Protein AF-A0A0B1RUJ1-F1 (afdb_monomer)

Nearest PDB structures (foldseek):
  8glv-assembly1_AR  TM=3.426E-01  e=8.052E+00  Chlamydomonas reinhardtii

pLDDT: mean 75.47, std 16.53, range [36.12, 96.81]

Mean predicted aligned error: 16.22 Å

Solvent-accessible surface area (backbone atoms only — not comparable to full-atom values): 9381 Å² total; per-residue (Å²): 142,82,81,84,85,89,74,91,84,81,85,88,88,84,74,76,69,70,56,58,56,53,53,53,52,49,49,50,54,52,53,50,52,52,53,52,52,52,52,51,50,52,50,51,53,49,50,55,52,56,74,66,59,67,81,79,70,50,68,87,62,92,78,67,85,61,85,32,53,70,60,54,48,54,52,49,50,58,54,54,71,58,52,77,65,48,88,90,31,65,33,33,69,46,54,44,46,51,55,50,51,53,49,51,53,52,46,53,76,71,44,91,66,90,75,57,86,45,64,53,50,79,56,46,72,45,74,81,46,103,89,42,70,52,70,40,80,87,56,87,74,44,61,42,81,61,86,132

Secondary structure (DSSP, 8-state):
--------------SSHHHHHHHHHHHHHHHHHHHHHHHHHHHHHHHHHHHH-PPPPPP--TT--S--HHHHHHHHHHHHTT----TT-HIIIIIIHHHHHHHHHHHHHH-SS--EEE-----EEEEEETTEEEEE-S-----EEE--

Foldseek 3Di:
DDDDDDDDDDDDDPDPPPVVVVVVVVVVVVVVVVVVVVVVVVVVVVVVVVVPDDPDFDDPDPVPPDDGPVVVVVLVVLLVVLDDQDPPDCSPLPVNQVSVVVVVVVCCVVDPDHWDWDKDDDAAWDPPDPVDIDGHDPRDIGTDTDDD

Radius of gyration: 37.95 Å; Cα contacts (8 Å, |Δi|>4): 92; chains: 1; bounding box: 66×48×117 Å

Structure (mmCIF, N/CA/C/O backbone):
data_AF-A0A0B1RUJ1-F1
#
_entry.id   AF-A0A0B1RUJ1-F1
#
loop_
_atom_site.group_PDB
_atom_site.id
_atom_site.type_symbol
_atom_site.label_atom_id
_atom_site.label_alt_id
_atom_site.label_comp_id
_atom_site.label_asym_id
_atom_site.label_entity_id
_atom_site.label_seq_id
_atom_site.pdbx_PDB_ins_code
_atom_site.Cartn_x
_atom_site.Cartn_y
_atom_site.Cartn_z
_atom_site.occupancy
_atom_site.B_iso_or_equiv
_atom_site.auth_seq_id
_atom_site.auth_comp_id
_atom_site.auth_asym_id
_atom_site.auth_atom_id
_atom_site.pdbx_PDB_model_num
ATOM 1 N N . MET A 1 1 ? 36.036 35.930 -92.301 1.00 40.12 1 MET A N 1
ATOM 2 C CA . MET A 1 1 ? 36.596 34.687 -92.862 1.00 40.12 1 MET A CA 1
ATOM 3 C C . MET A 1 1 ? 37.445 34.042 -91.780 1.00 40.12 1 MET A C 1
ATOM 5 O O . MET A 1 1 ? 38.587 34.430 -91.615 1.00 40.12 1 MET A O 1
ATOM 9 N N . TRP A 1 2 ? 36.849 33.150 -90.990 1.00 41.06 2 TRP A N 1
ATOM 10 C CA . TRP A 1 2 ? 37.567 32.240 -90.099 1.00 41.06 2 TRP A CA 1
ATOM 11 C C . TRP A 1 2 ? 36.919 30.876 -90.294 1.00 41.06 2 TRP A C 1
ATOM 13 O O . TRP A 1 2 ? 35.723 30.708 -90.069 1.00 41.06 2 TRP A O 1
ATOM 23 N N . LEU A 1 3 ? 37.706 29.989 -90.889 1.00 45.00 3 LEU A N 1
ATOM 24 C CA . LEU A 1 3 ? 37.387 28.614 -91.230 1.00 45.00 3 LEU A CA 1
ATOM 25 C C . LEU A 1 3 ? 37.706 27.721 -90.028 1.00 45.00 3 LEU A C 1
ATOM 27 O O . LEU A 1 3 ? 38.760 27.888 -89.424 1.00 45.00 3 LEU A O 1
ATOM 31 N N . LEU A 1 4 ? 36.782 26.793 -89.765 1.00 54.47 4 LEU A N 1
ATOM 32 C CA . LEU A 1 4 ? 36.971 25.422 -89.278 1.00 54.47 4 LEU A CA 1
ATOM 33 C C . LEU A 1 4 ? 38.042 25.155 -88.207 1.00 54.47 4 LEU A C 1
ATOM 35 O O . LEU A 1 4 ? 39.235 25.166 -88.484 1.00 54.47 4 LEU A O 1
ATOM 39 N N . SER A 1 5 ? 37.578 24.660 -87.061 1.00 40.88 5 SER A N 1
ATOM 40 C CA . SER A 1 5 ? 38.007 23.330 -86.620 1.00 40.88 5 SER A CA 1
ATOM 41 C C . SER A 1 5 ? 36.917 22.723 -85.742 1.00 40.88 5 SER A C 1
ATOM 43 O O . SER A 1 5 ? 36.769 23.077 -84.576 1.00 40.88 5 SER A O 1
ATOM 45 N N . GLU A 1 6 ? 36.128 21.845 -86.349 1.00 53.22 6 GLU A N 1
ATOM 46 C CA . GLU A 1 6 ? 35.316 20.853 -85.657 1.00 53.22 6 GLU A CA 1
ATOM 47 C C . GLU A 1 6 ? 36.261 19.714 -85.259 1.00 53.22 6 GLU A C 1
ATOM 49 O O . GLU A 1 6 ? 36.915 19.119 -86.114 1.00 53.22 6 GLU A O 1
ATOM 54 N N . SER A 1 7 ? 36.384 19.470 -83.958 1.00 45.53 7 SER A N 1
ATOM 55 C CA . SER A 1 7 ? 36.881 18.205 -83.426 1.00 45.53 7 SER A CA 1
ATOM 56 C C . SER A 1 7 ? 35.901 17.777 -82.353 1.00 45.53 7 SER A C 1
ATOM 58 O O . SER A 1 7 ? 35.939 18.254 -81.219 1.00 45.53 7 SER A O 1
ATOM 60 N N . ASP A 1 8 ? 34.992 16.907 -82.777 1.00 57.38 8 ASP A N 1
ATOM 61 C CA . ASP A 1 8 ? 34.377 15.913 -81.920 1.00 57.38 8 ASP A CA 1
ATOM 62 C C . ASP A 1 8 ? 35.490 15.152 -81.206 1.00 57.38 8 ASP A C 1
ATOM 64 O O . ASP A 1 8 ? 36.347 14.589 -81.872 1.00 57.38 8 ASP A O 1
ATOM 68 N N . ASP A 1 9 ? 35.486 15.173 -79.878 1.00 51.53 9 ASP A N 1
ATOM 69 C CA . ASP A 1 9 ? 36.016 14.108 -79.029 1.00 51.53 9 ASP A CA 1
ATOM 70 C C . ASP A 1 9 ? 35.593 14.419 -77.592 1.00 51.53 9 ASP A C 1
ATOM 72 O O . ASP A 1 9 ? 36.072 15.370 -76.974 1.00 51.53 9 ASP A O 1
ATOM 76 N N . ASN A 1 10 ? 34.605 13.654 -77.120 1.00 48.44 10 ASN A N 1
ATOM 77 C CA . ASN A 1 10 ? 34.339 13.241 -75.731 1.00 48.44 10 ASN A CA 1
ATOM 78 C C . ASN A 1 10 ? 32.849 12.924 -75.557 1.00 48.44 10 ASN A C 1
ATOM 80 O O . ASN A 1 10 ? 32.146 13.447 -74.694 1.00 48.44 10 ASN A O 1
ATOM 84 N N . THR A 1 11 ? 32.374 12.001 -76.391 1.00 52.00 11 THR A N 1
ATOM 85 C CA . THR A 1 11 ? 31.330 11.080 -75.947 1.00 52.00 11 THR A CA 1
ATOM 86 C C . THR A 1 11 ? 32.036 10.027 -75.094 1.00 52.00 11 THR A C 1
ATOM 88 O O . THR A 1 11 ? 33.079 9.537 -75.518 1.00 52.00 11 THR A O 1
ATOM 91 N N . LEU A 1 12 ? 31.447 9.666 -73.948 1.00 49.22 12 LEU A N 1
ATOM 92 C CA . LEU A 1 12 ? 31.828 8.552 -73.059 1.00 49.22 12 LEU A CA 1
ATOM 93 C C . LEU A 1 12 ? 32.656 8.889 -71.801 1.00 49.22 12 LEU A C 1
ATOM 95 O O . LEU A 1 12 ? 33.733 8.347 -71.611 1.00 49.22 12 LEU A O 1
ATOM 99 N N . THR A 1 13 ? 32.088 9.664 -70.875 1.00 46.19 13 THR A N 1
ATOM 100 C CA . THR A 1 13 ? 32.288 9.461 -69.419 1.00 46.19 13 THR A CA 1
ATOM 101 C C . THR A 1 13 ? 31.115 10.063 -68.647 1.00 46.19 13 THR A C 1
ATOM 103 O O . THR A 1 13 ? 31.180 11.113 -68.018 1.00 46.19 13 THR A O 1
ATOM 106 N N . SER A 1 14 ? 29.969 9.409 -68.735 1.00 50.06 14 SER A N 1
ATOM 107 C CA . SER A 1 14 ? 28.813 9.715 -67.901 1.00 50.06 14 SER A CA 1
ATOM 108 C C . SER A 1 14 ? 28.012 8.436 -67.854 1.00 50.06 14 SER A C 1
ATOM 110 O O . SER A 1 14 ? 27.421 8.089 -68.869 1.00 50.06 14 SER A O 1
ATOM 112 N N . VAL A 1 15 ? 28.113 7.691 -66.748 1.00 52.72 15 VAL A N 1
ATOM 113 C CA . VAL A 1 15 ? 27.055 6.820 -66.189 1.00 52.72 15 VAL A CA 1
ATOM 114 C C . VAL A 1 15 ? 27.573 5.946 -65.032 1.00 52.72 15 VAL A C 1
ATOM 116 O O . VAL A 1 15 ? 26.755 5.507 -64.230 1.00 52.72 15 VAL A O 1
ATOM 119 N N . GLU A 1 16 ? 28.880 5.750 -64.832 1.00 49.78 16 GLU A N 1
ATOM 120 C CA . GLU A 1 16 ? 29.335 4.722 -63.867 1.00 49.78 16 GLU A CA 1
ATOM 121 C C . GLU A 1 16 ? 29.538 5.195 -62.409 1.00 49.78 16 GLU A C 1
ATOM 123 O O . GLU A 1 16 ? 29.380 4.385 -61.498 1.00 49.78 16 GLU A O 1
ATOM 128 N N . ASP A 1 17 ? 29.719 6.493 -62.134 1.00 50.59 17 ASP A N 1
ATOM 129 C CA . ASP A 1 17 ? 29.986 6.957 -60.754 1.00 50.59 17 ASP A CA 1
ATOM 130 C C . ASP A 1 17 ? 28.727 7.272 -59.918 1.00 50.59 17 ASP A C 1
ATOM 132 O O . ASP A 1 17 ? 28.776 7.314 -58.691 1.00 50.59 17 ASP A O 1
ATOM 136 N N . SER A 1 18 ? 27.547 7.436 -60.535 1.00 54.62 18 SER A N 1
ATOM 137 C CA . SER A 1 18 ? 26.330 7.829 -59.793 1.00 54.62 18 SER A CA 1
ATOM 138 C C . SER A 1 18 ? 25.658 6.677 -59.032 1.00 54.62 18 SER A C 1
ATOM 140 O O . SER A 1 18 ? 24.838 6.932 -58.147 1.00 54.62 18 SER A O 1
ATOM 142 N N . SER A 1 19 ? 25.954 5.417 -59.375 1.00 58.00 19 SER A N 1
ATOM 143 C CA . SER A 1 19 ? 25.395 4.255 -58.663 1.00 58.00 19 SER A CA 1
ATOM 144 C C . SER A 1 19 ? 26.145 3.993 -57.359 1.00 58.00 19 SER A C 1
ATOM 146 O O . SER A 1 19 ? 25.513 3.808 -56.323 1.00 58.00 19 SER A O 1
ATOM 148 N N . SER A 1 20 ? 27.480 4.057 -57.405 1.00 61.03 20 SER A N 1
ATOM 149 C CA . SER A 1 20 ? 28.354 3.755 -56.267 1.00 61.03 20 SER A CA 1
ATOM 150 C C . SER A 1 20 ? 28.065 4.655 -55.064 1.00 61.03 20 SER A C 1
ATOM 152 O O . SER A 1 20 ? 27.857 4.158 -53.958 1.00 61.03 20 SER A O 1
ATOM 154 N N . ASP A 1 21 ? 27.954 5.968 -55.276 1.00 65.12 21 ASP A N 1
ATOM 155 C CA . ASP A 1 21 ? 27.704 6.914 -54.182 1.00 65.12 21 ASP A CA 1
ATOM 156 C C . ASP A 1 21 ? 26.314 6.735 -53.551 1.00 65.12 21 ASP A C 1
ATOM 158 O O . ASP A 1 21 ? 26.166 6.809 -52.331 1.00 65.12 21 ASP A O 1
ATOM 162 N N . LYS A 1 22 ? 25.290 6.414 -54.354 1.00 67.94 22 LYS A N 1
ATOM 163 C CA . LYS A 1 22 ? 23.923 6.172 -53.856 1.00 67.94 22 LYS A CA 1
ATOM 164 C C . LYS A 1 22 ? 23.820 4.881 -53.051 1.00 67.94 22 LYS A C 1
ATOM 166 O O . LYS A 1 22 ? 23.068 4.832 -52.076 1.00 67.94 22 LYS A O 1
ATOM 171 N N . ASP A 1 23 ? 24.559 3.846 -53.438 1.00 69.69 23 ASP A N 1
ATOM 172 C CA . ASP A 1 23 ? 24.610 2.583 -52.701 1.00 69.69 23 ASP A CA 1
ATOM 173 C C . ASP A 1 23 ? 25.352 2.749 -51.367 1.00 69.69 23 ASP A C 1
ATOM 175 O O . ASP A 1 23 ? 24.917 2.220 -50.339 1.00 69.69 23 ASP A O 1
ATOM 179 N N . LEU A 1 24 ? 26.398 3.577 -51.352 1.00 69.81 24 LEU A N 1
ATOM 180 C CA . LEU A 1 24 ? 27.195 3.902 -50.172 1.00 69.81 24 LEU A CA 1
ATOM 181 C C . LEU A 1 24 ? 26.412 4.792 -49.180 1.00 69.81 24 LEU A C 1
ATOM 183 O O . LEU A 1 24 ? 26.376 4.511 -47.978 1.00 69.81 24 LEU A O 1
ATOM 187 N N . GLU A 1 25 ? 25.669 5.792 -49.668 1.00 72.00 25 GLU A N 1
ATOM 188 C CA . GLU A 1 25 ? 24.721 6.579 -48.862 1.00 72.00 25 GLU A CA 1
ATOM 189 C C . GLU A 1 25 ? 23.576 5.723 -48.302 1.00 72.00 25 GLU A C 1
ATOM 191 O O . GLU A 1 25 ? 23.169 5.883 -47.144 1.00 72.00 25 GLU A O 1
ATOM 196 N N . ARG A 1 26 ? 23.051 4.780 -49.096 1.00 72.25 26 ARG A N 1
ATOM 197 C CA . ARG A 1 26 ? 21.976 3.872 -48.676 1.00 72.25 26 ARG A CA 1
ATOM 198 C C . ARG A 1 26 ? 22.456 2.877 -47.623 1.00 72.25 26 ARG A C 1
ATOM 200 O O . ARG A 1 26 ? 21.721 2.625 -46.664 1.00 72.25 26 ARG A O 1
ATOM 207 N N . GLU A 1 27 ? 23.681 2.371 -47.747 1.00 74.06 27 GLU A N 1
ATOM 208 C CA . GLU A 1 27 ? 24.344 1.584 -46.708 1.00 74.06 27 GLU A CA 1
ATOM 209 C C . GLU A 1 27 ? 24.510 2.388 -45.417 1.00 74.06 27 GLU A C 1
ATOM 211 O O . GLU A 1 27 ? 24.159 1.895 -44.342 1.00 74.06 27 GLU A O 1
ATOM 216 N N . PHE A 1 28 ? 25.008 3.627 -45.495 1.00 70.19 28 PHE A N 1
ATOM 217 C CA . PHE A 1 28 ? 25.156 4.471 -44.312 1.00 70.19 28 PHE A CA 1
ATOM 218 C C . PHE A 1 28 ? 23.805 4.750 -43.657 1.00 70.19 28 PHE A C 1
ATOM 220 O O . PHE A 1 28 ? 23.683 4.615 -42.439 1.00 70.19 28 PHE A O 1
ATOM 227 N N . ARG A 1 29 ? 22.761 5.052 -44.435 1.00 78.25 29 ARG A N 1
ATOM 228 C CA . ARG A 1 29 ? 21.399 5.265 -43.926 1.00 78.25 29 ARG A CA 1
ATOM 229 C C . ARG A 1 29 ? 20.839 4.014 -43.247 1.00 78.25 29 ARG A C 1
ATOM 231 O O . ARG A 1 29 ? 20.242 4.123 -42.178 1.00 78.25 29 ARG A O 1
ATOM 238 N N . ALA A 1 30 ? 21.047 2.834 -43.829 1.00 80.19 30 ALA A N 1
ATOM 239 C CA . ALA A 1 30 ? 20.615 1.567 -43.243 1.00 80.19 30 ALA A CA 1
ATOM 240 C C . ALA A 1 30 ? 21.364 1.259 -41.935 1.00 80.19 30 ALA A C 1
ATOM 242 O O . ALA A 1 30 ? 20.734 0.929 -40.931 1.00 80.19 30 ALA A O 1
ATOM 243 N N . LYS A 1 31 ? 22.689 1.452 -41.908 1.00 85.75 31 LYS A N 1
ATOM 244 C CA . LYS A 1 31 ? 23.526 1.270 -40.710 1.00 85.75 31 LYS A CA 1
ATOM 245 C C . LYS A 1 31 ? 23.112 2.223 -39.580 1.00 85.75 31 LYS A C 1
ATOM 247 O O . LYS A 1 31 ? 22.989 1.787 -38.439 1.00 85.75 31 LYS A O 1
ATOM 252 N N . HIS A 1 32 ? 22.798 3.485 -39.887 1.00 87.25 32 HIS A N 1
ATOM 253 C CA . HIS A 1 32 ? 22.288 4.441 -38.893 1.00 87.25 32 HIS A CA 1
ATOM 254 C C . HIS A 1 32 ? 20.951 3.998 -38.291 1.00 87.25 32 HIS A C 1
ATOM 256 O O . HIS A 1 32 ? 20.776 4.054 -37.075 1.00 87.25 32 HIS A O 1
ATOM 262 N N . TRP A 1 33 ? 20.022 3.510 -39.114 1.00 90.19 33 TRP A N 1
ATOM 263 C CA . TRP A 1 33 ? 18.743 2.993 -38.623 1.00 90.19 33 TRP A CA 1
ATOM 264 C C . TRP A 1 33 ? 18.912 1.773 -37.714 1.00 90.19 33 TRP A C 1
ATOM 266 O O . TRP A 1 33 ? 18.222 1.677 -36.700 1.00 90.19 33 TRP A O 1
ATOM 276 N N . VAL A 1 34 ? 19.867 0.887 -38.010 1.00 90.75 34 VAL A N 1
ATOM 277 C CA . VAL A 1 34 ? 20.201 -0.246 -37.132 1.00 90.75 34 VAL A CA 1
ATOM 278 C C . VAL A 1 34 ? 20.708 0.238 -35.769 1.00 90.75 34 VAL A C 1
ATOM 280 O O . VAL A 1 34 ? 20.262 -0.272 -34.743 1.00 90.75 34 VAL A O 1
ATOM 283 N N . VAL A 1 35 ? 21.575 1.256 -35.734 1.00 92.00 35 VAL A N 1
ATOM 284 C CA . VAL A 1 35 ? 22.081 1.839 -34.476 1.00 92.00 35 VAL A CA 1
ATOM 285 C C . VAL A 1 35 ? 20.955 2.487 -33.665 1.00 92.00 35 VAL A C 1
ATOM 287 O O . VAL A 1 35 ? 20.881 2.284 -32.454 1.00 92.00 35 VAL A O 1
ATOM 290 N N . ILE A 1 36 ? 20.048 3.219 -34.317 1.00 92.19 36 ILE A N 1
ATOM 291 C CA . ILE A 1 36 ? 18.898 3.853 -33.653 1.00 92.19 36 ILE A CA 1
ATOM 292 C C . ILE A 1 36 ? 17.976 2.793 -33.040 1.00 92.19 36 ILE A C 1
ATOM 294 O O . ILE A 1 36 ? 17.596 2.908 -31.876 1.00 92.19 36 ILE A O 1
ATOM 298 N N . ILE A 1 37 ? 17.643 1.742 -33.793 1.00 95.25 37 ILE A N 1
ATOM 299 C CA . ILE A 1 37 ? 16.793 0.650 -33.301 1.00 95.25 37 ILE A CA 1
ATOM 300 C C . ILE A 1 37 ? 17.461 -0.057 -32.119 1.00 95.25 37 ILE A C 1
ATOM 302 O O . ILE A 1 37 ? 16.811 -0.294 -31.102 1.00 95.25 37 ILE A O 1
ATOM 306 N N . LEU A 1 38 ? 18.762 -0.342 -32.211 1.00 95.88 38 LEU A N 1
ATOM 307 C CA . LEU A 1 38 ? 19.522 -0.948 -31.120 1.00 95.88 38 LEU A CA 1
ATOM 308 C C . LEU A 1 38 ? 19.492 -0.075 -29.856 1.00 95.88 38 LEU A C 1
ATOM 310 O O . LEU A 1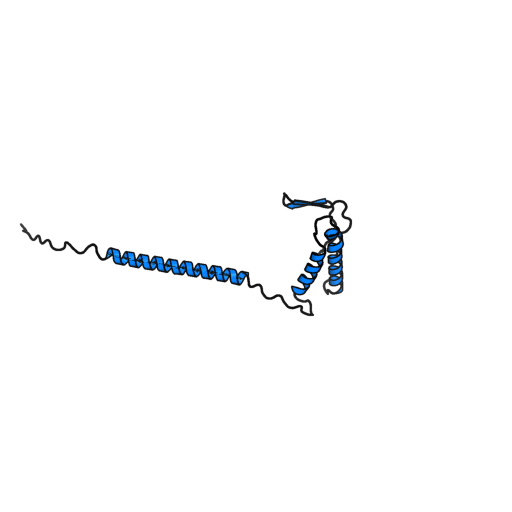 38 ? 19.247 -0.582 -28.762 1.00 95.88 38 LEU A O 1
ATOM 314 N N . TYR A 1 39 ? 19.688 1.236 -30.002 1.00 95.56 39 TYR A N 1
ATOM 315 C CA . TYR A 1 39 ? 19.623 2.184 -28.893 1.00 95.56 39 TYR A CA 1
ATOM 316 C C . TYR A 1 39 ? 18.234 2.213 -28.236 1.00 95.56 39 TYR A C 1
ATOM 318 O O . TYR A 1 39 ? 18.132 2.163 -27.009 1.00 95.56 39 TYR A O 1
ATOM 326 N N . LEU A 1 40 ? 17.159 2.212 -29.033 1.00 95.81 40 LEU A N 1
ATOM 327 C CA . LEU A 1 40 ? 15.787 2.148 -28.520 1.00 95.81 40 LEU A CA 1
ATOM 328 C C . LEU A 1 40 ? 15.515 0.842 -27.765 1.00 95.81 40 LEU A C 1
ATOM 330 O O . LEU A 1 40 ? 14.908 0.874 -26.697 1.00 95.81 40 LEU A O 1
ATOM 334 N N . ILE A 1 41 ? 16.002 -0.296 -28.267 1.00 96.81 41 ILE A N 1
ATOM 335 C CA . ILE A 1 41 ? 15.883 -1.589 -27.577 1.00 96.81 41 ILE A CA 1
ATOM 336 C C . ILE A 1 41 ? 16.589 -1.537 -26.217 1.00 96.81 41 ILE A C 1
ATOM 338 O O . ILE A 1 41 ? 16.008 -1.940 -25.209 1.00 96.81 41 ILE A O 1
ATOM 342 N N . ILE A 1 42 ? 17.811 -0.998 -26.164 1.00 96.38 42 ILE A N 1
ATOM 343 C CA . ILE A 1 42 ? 18.564 -0.845 -24.912 1.00 96.38 42 ILE A CA 1
ATOM 344 C C . ILE A 1 42 ? 17.804 0.053 -23.928 1.00 96.38 42 ILE A C 1
ATOM 346 O O . ILE A 1 42 ? 17.692 -0.300 -22.754 1.00 96.38 42 ILE A O 1
ATOM 350 N N . LEU A 1 43 ? 17.235 1.171 -24.392 1.00 95.25 43 LEU A N 1
ATOM 351 C CA . LEU A 1 43 ? 16.430 2.061 -23.552 1.00 95.25 43 LEU A CA 1
ATOM 352 C C . LEU A 1 43 ? 15.184 1.372 -22.990 1.00 95.25 43 LEU A C 1
ATOM 354 O O . LEU A 1 43 ? 14.887 1.531 -21.806 1.00 95.25 43 LEU A O 1
ATOM 358 N N . VAL A 1 44 ? 14.473 0.587 -23.802 1.00 94.69 44 VAL A N 1
ATOM 359 C CA . VAL A 1 44 ? 13.293 -0.165 -23.350 1.00 94.69 44 VAL A CA 1
ATOM 360 C C . VAL A 1 44 ? 13.687 -1.202 -22.299 1.00 94.69 44 VAL A C 1
ATOM 362 O O . VAL A 1 44 ? 13.060 -1.271 -21.243 1.00 94.69 44 VAL A O 1
ATOM 365 N N . ILE A 1 45 ? 14.757 -1.966 -22.538 1.00 94.94 45 ILE A N 1
ATOM 366 C CA . ILE A 1 45 ? 15.259 -2.959 -21.578 1.00 94.94 45 ILE A CA 1
ATOM 367 C C . ILE A 1 45 ? 15.675 -2.281 -20.268 1.00 94.94 45 ILE A C 1
ATOM 369 O O . ILE A 1 45 ? 15.287 -2.735 -19.191 1.00 94.94 45 ILE A O 1
ATOM 373 N N . ALA A 1 46 ? 16.424 -1.179 -20.347 1.00 92.94 46 ALA A N 1
ATOM 374 C CA . ALA A 1 46 ? 16.846 -0.415 -19.179 1.00 92.94 46 ALA A CA 1
ATOM 375 C C . ALA A 1 46 ? 15.640 0.131 -18.404 1.00 92.94 46 ALA A C 1
ATOM 377 O O . ALA A 1 46 ? 15.574 -0.027 -17.188 1.00 92.94 46 ALA A O 1
ATOM 378 N N . SER A 1 47 ? 14.653 0.704 -19.097 1.00 91.31 47 SER A N 1
ATOM 379 C CA . SER A 1 47 ? 13.421 1.209 -18.486 1.00 91.31 47 SER A CA 1
ATOM 380 C C . SER A 1 47 ? 12.676 0.110 -17.726 1.00 91.31 47 SER A C 1
ATOM 382 O O . SER A 1 47 ? 12.364 0.284 -16.548 1.00 91.31 47 SER A O 1
ATOM 384 N N . VAL A 1 48 ? 12.474 -1.058 -18.345 1.00 90.50 48 VAL A N 1
ATOM 385 C CA . VAL A 1 48 ? 11.829 -2.207 -17.691 1.00 90.50 48 VAL A CA 1
ATOM 386 C C . VAL A 1 48 ? 12.642 -2.684 -16.486 1.00 90.50 48 VAL A C 1
ATOM 388 O O . VAL A 1 48 ? 12.070 -2.978 -15.437 1.00 90.50 48 VAL A O 1
ATOM 391 N N . TYR A 1 49 ? 13.970 -2.731 -16.600 1.00 89.75 49 TYR A N 1
ATOM 392 C CA . TYR A 1 49 ? 14.852 -3.138 -15.508 1.00 89.75 49 TYR A CA 1
ATOM 393 C C . TYR A 1 49 ? 14.766 -2.189 -14.306 1.00 89.75 49 TYR A C 1
ATOM 395 O O . TYR A 1 49 ? 14.567 -2.640 -13.176 1.00 89.75 49 TYR A O 1
ATOM 403 N N . PHE A 1 50 ? 14.854 -0.877 -14.540 1.00 85.25 50 PHE A N 1
ATOM 404 C CA . PHE A 1 50 ? 14.743 0.128 -13.482 1.00 85.25 50 PHE A CA 1
ATOM 405 C C . PHE A 1 50 ? 13.342 0.166 -12.873 1.00 85.25 50 PHE A C 1
ATOM 407 O O . PHE A 1 50 ? 13.216 0.281 -11.659 1.00 85.25 50 PHE A O 1
ATOM 414 N N . HIS A 1 51 ? 12.294 -0.033 -13.673 1.00 79.94 51 HIS A N 1
ATOM 415 C CA . HIS A 1 51 ? 10.924 -0.094 -13.164 1.00 79.94 51 HIS A CA 1
ATOM 416 C C . HIS A 1 51 ? 10.669 -1.336 -12.285 1.00 79.94 51 HIS A C 1
ATOM 418 O O . HIS A 1 51 ? 9.755 -1.347 -11.460 1.00 79.94 51 HIS A O 1
ATOM 424 N N . LYS A 1 52 ? 11.453 -2.409 -12.450 1.00 76.19 52 LYS A N 1
ATOM 425 C CA . LYS A 1 52 ? 11.343 -3.638 -11.645 1.00 76.19 52 LYS A CA 1
ATOM 426 C C . LYS A 1 52 ? 12.212 -3.618 -10.388 1.00 76.19 52 LYS A C 1
ATOM 428 O O . LYS A 1 52 ? 11.921 -4.362 -9.453 1.00 76.19 52 LYS A O 1
ATOM 433 N N . LYS A 1 53 ? 13.253 -2.782 -10.340 1.00 75.06 53 LYS A N 1
ATOM 434 C CA . LYS A 1 53 ? 14.099 -2.614 -9.153 1.00 75.06 53 LYS A CA 1
ATOM 435 C C . LYS A 1 53 ? 13.479 -1.621 -8.175 1.00 75.06 53 LYS A C 1
ATOM 437 O O . LYS A 1 53 ? 13.858 -0.457 -8.115 1.00 75.06 53 LYS A O 1
ATOM 442 N N . LEU A 1 54 ? 12.546 -2.116 -7.369 1.00 68.19 54 LEU A N 1
ATOM 443 C CA . LEU A 1 54 ? 12.181 -1.448 -6.124 1.00 68.19 54 LEU A CA 1
ATOM 444 C C . LEU A 1 54 ? 13.336 -1.628 -5.119 1.00 68.19 54 LEU A C 1
ATOM 446 O O . LEU A 1 54 ? 13.930 -2.712 -5.091 1.00 68.19 54 LEU A O 1
ATOM 450 N N . PRO A 1 55 ? 13.693 -0.599 -4.325 1.00 69.19 55 PRO A N 1
ATOM 451 C CA . PRO A 1 55 ? 14.648 -0.770 -3.236 1.00 69.19 55 PRO A CA 1
ATOM 452 C C . PRO A 1 55 ? 14.159 -1.881 -2.301 1.00 69.19 55 PRO A C 1
ATOM 454 O O . PRO A 1 55 ? 12.956 -2.016 -2.064 1.00 69.19 55 PRO A O 1
ATOM 457 N N . GLU A 1 56 ? 15.091 -2.697 -1.808 1.00 68.69 56 GLU A N 1
ATOM 458 C CA . GLU A 1 56 ? 14.763 -3.792 -0.899 1.00 68.69 56 GLU A CA 1
ATOM 459 C C . GLU A 1 56 ? 14.071 -3.223 0.352 1.00 68.69 56 GLU A C 1
ATOM 461 O O . GLU A 1 56 ? 14.509 -2.188 0.873 1.00 68.69 56 GLU A O 1
ATOM 466 N N . PRO A 1 57 ? 12.959 -3.826 0.810 1.00 67.56 57 PRO A N 1
ATOM 467 C CA . PRO A 1 57 ? 12.241 -3.316 1.963 1.00 67.56 57 PRO A CA 1
ATOM 468 C C . PRO A 1 57 ? 13.162 -3.254 3.178 1.00 67.56 57 PRO A C 1
ATOM 470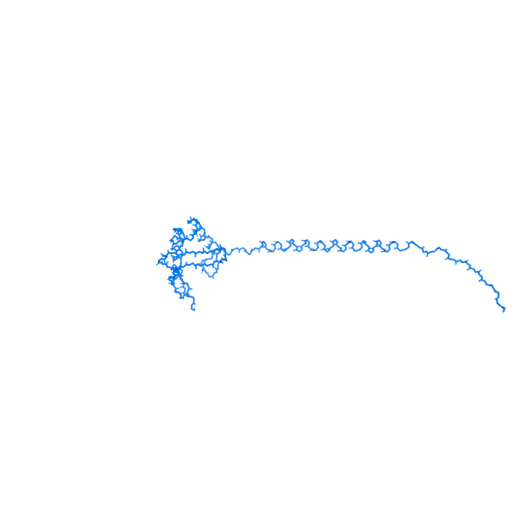 O O . PRO A 1 57 ? 13.877 -4.211 3.477 1.00 67.56 57 PRO A O 1
ATOM 473 N N . LEU A 1 58 ? 13.114 -2.138 3.909 1.00 68.56 58 LEU A N 1
ATOM 474 C CA . LEU A 1 58 ? 13.858 -2.016 5.155 1.00 68.56 58 LEU A CA 1
ATOM 475 C C . LEU A 1 58 ? 13.444 -3.152 6.100 1.00 68.56 58 LEU A C 1
ATOM 477 O O . LEU A 1 58 ? 12.250 -3.395 6.338 1.00 68.56 58 LEU A O 1
ATOM 481 N N . ALA A 1 59 ? 14.452 -3.841 6.640 1.00 68.56 59 ALA A N 1
ATOM 482 C CA . ALA A 1 59 ? 14.264 -4.867 7.651 1.00 68.56 59 ALA A CA 1
ATOM 483 C C . ALA A 1 59 ? 13.481 -4.300 8.846 1.00 68.56 59 ALA A C 1
ATOM 485 O O . ALA A 1 59 ? 13.425 -3.089 9.066 1.00 68.56 59 ALA A O 1
ATOM 486 N N . THR A 1 60 ? 12.837 -5.175 9.619 1.00 65.06 60 THR A N 1
ATOM 487 C CA . THR A 1 60 ? 12.124 -4.750 10.829 1.00 65.06 60 THR A CA 1
ATOM 488 C C . THR A 1 60 ? 13.125 -4.202 11.844 1.00 65.06 60 THR A C 1
ATOM 490 O O . THR A 1 60 ? 13.729 -4.963 12.594 1.00 65.06 60 THR A O 1
ATOM 493 N N . ASP A 1 61 ? 13.303 -2.885 11.842 1.00 65.69 61 ASP A N 1
ATOM 494 C CA . ASP A 1 61 ? 14.094 -2.177 12.839 1.00 65.69 61 ASP A CA 1
ATOM 495 C C . ASP A 1 61 ? 13.343 -2.138 14.180 1.00 65.69 61 ASP A C 1
ATOM 497 O O . ASP A 1 61 ? 12.105 -2.115 14.219 1.00 65.69 61 ASP A O 1
ATOM 501 N N . LYS A 1 62 ? 14.095 -2.161 15.283 1.00 64.19 62 LYS A N 1
ATOM 502 C CA . LYS A 1 62 ? 13.563 -2.123 16.651 1.00 64.19 62 LYS A CA 1
ATOM 503 C C . LYS A 1 62 ? 12.940 -0.772 16.990 1.00 64.19 62 LYS A C 1
ATOM 505 O O . LYS A 1 62 ? 12.006 -0.742 17.785 1.00 64.19 62 LYS A O 1
ATOM 510 N N . ASP A 1 63 ? 13.436 0.309 16.392 1.00 70.88 63 ASP A N 1
ATOM 511 C CA . ASP A 1 63 ? 13.101 1.674 16.817 1.00 70.88 63 ASP A CA 1
ATOM 512 C C . ASP A 1 63 ? 11.847 2.256 16.140 1.00 70.88 63 ASP A C 1
ATOM 514 O O . ASP A 1 63 ? 11.408 3.351 16.471 1.00 70.88 63 ASP A O 1
ATOM 518 N N . ASN A 1 64 ? 11.228 1.523 15.201 1.00 74.38 64 ASN A N 1
ATOM 519 C CA . ASN A 1 64 ? 9.986 1.906 14.501 1.00 74.38 64 ASN A CA 1
ATOM 520 C C . ASN A 1 64 ? 10.003 3.300 13.835 1.00 74.38 64 ASN A C 1
ATOM 522 O O . ASN A 1 64 ? 8.951 3.796 13.436 1.00 74.38 64 ASN A O 1
ATOM 526 N N . SER A 1 65 ? 11.174 3.920 13.705 1.00 78.00 65 SER A N 1
ATOM 527 C CA . SER A 1 65 ? 11.375 5.275 13.183 1.00 78.00 65 SER A CA 1
ATOM 528 C C . SER A 1 65 ? 11.129 5.365 11.677 1.00 78.00 65 SER A C 1
ATOM 530 O O . SER A 1 65 ? 10.778 6.424 11.157 1.00 78.00 65 SER A O 1
ATOM 532 N N . HIS A 1 66 ? 11.266 4.239 10.977 1.00 81.12 66 HIS A N 1
ATOM 533 C CA . HIS A 1 66 ? 11.065 4.120 9.542 1.00 81.12 66 HIS A CA 1
ATOM 534 C C . HIS A 1 66 ? 9.954 3.126 9.206 1.00 81.12 66 HIS A C 1
ATOM 536 O O . HIS A 1 66 ? 9.666 2.177 9.943 1.00 81.12 66 HIS A O 1
ATOM 542 N N . PHE A 1 67 ? 9.336 3.333 8.044 1.00 82.06 67 PHE A N 1
ATOM 543 C CA . PHE A 1 67 ? 8.361 2.396 7.507 1.00 82.06 67 PHE A CA 1
ATOM 544 C C . PHE A 1 67 ? 9.002 1.016 7.292 1.00 82.06 67 PHE A C 1
ATOM 546 O O . PHE A 1 67 ? 10.041 0.897 6.645 1.00 82.06 67 PHE A O 1
ATOM 553 N N . SER A 1 68 ? 8.348 -0.032 7.800 1.00 86.19 68 SER A N 1
ATOM 554 C CA . SER A 1 68 ? 8.763 -1.423 7.603 1.00 86.19 68 SER A CA 1
ATOM 555 C C . SER A 1 68 ? 7.683 -2.187 6.843 1.00 86.19 68 SER A C 1
ATOM 557 O O . SER A 1 68 ? 6.591 -2.433 7.368 1.00 86.19 68 SER A O 1
ATOM 559 N N . GLU A 1 69 ? 8.013 -2.606 5.621 1.00 85.88 69 GLU A N 1
ATOM 560 C CA . GLU A 1 69 ? 7.121 -3.380 4.748 1.00 85.88 69 GLU A CA 1
ATOM 561 C C . GLU A 1 69 ? 6.696 -4.691 5.409 1.00 85.88 69 GLU A C 1
ATOM 563 O O . GLU A 1 69 ? 5.513 -5.012 5.401 1.00 85.88 69 GLU A O 1
ATOM 568 N N . LEU A 1 70 ? 7.603 -5.392 6.095 1.00 86.75 70 LEU A N 1
ATOM 569 C CA . LEU A 1 70 ? 7.277 -6.634 6.800 1.00 86.75 70 LEU A CA 1
ATOM 570 C C . LEU A 1 70 ? 6.182 -6.453 7.863 1.00 86.75 70 LEU A C 1
ATOM 572 O O . LEU A 1 70 ? 5.312 -7.315 8.008 1.00 86.75 70 LEU A O 1
ATOM 576 N N . ARG A 1 71 ? 6.190 -5.335 8.600 1.00 86.25 71 ARG A N 1
ATOM 577 C CA . ARG A 1 71 ? 5.146 -5.029 9.592 1.00 86.25 71 ARG A CA 1
ATOM 578 C C . ARG A 1 71 ? 3.818 -4.737 8.908 1.00 86.25 71 ARG A C 1
ATOM 580 O O . ARG A 1 71 ? 2.805 -5.337 9.269 1.00 86.25 71 ARG A O 1
ATOM 587 N N . ALA A 1 72 ? 3.844 -3.862 7.903 1.00 89.00 72 ALA A N 1
ATOM 588 C CA . ALA A 1 72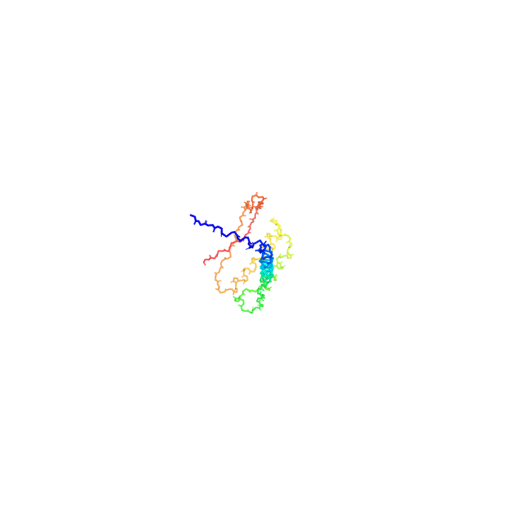 ? 2.662 -3.505 7.129 1.00 89.00 72 ALA A CA 1
ATOM 589 C C . ALA A 1 72 ? 2.046 -4.746 6.465 1.00 89.00 72 ALA A C 1
ATOM 591 O O . ALA A 1 72 ? 0.844 -4.977 6.565 1.00 89.00 72 ALA A O 1
ATOM 592 N N . ARG A 1 73 ? 2.875 -5.613 5.880 1.00 91.38 73 ARG A N 1
ATOM 593 C CA . ARG A 1 73 ? 2.459 -6.859 5.240 1.00 91.38 73 ARG A CA 1
ATOM 594 C C . ARG A 1 73 ? 1.815 -7.825 6.225 1.00 91.38 73 ARG A C 1
ATOM 596 O O . ARG A 1 73 ? 0.760 -8.366 5.913 1.00 91.38 73 ARG A O 1
ATOM 603 N N . ARG A 1 74 ? 2.391 -8.038 7.415 1.00 91.44 74 ARG A N 1
ATOM 604 C CA . ARG A 1 74 ? 1.768 -8.896 8.446 1.00 91.44 74 ARG A CA 1
ATOM 605 C C . ARG A 1 74 ? 0.382 -8.385 8.832 1.00 91.44 74 ARG A C 1
ATOM 607 O O . ARG A 1 74 ? -0.554 -9.177 8.904 1.00 91.44 74 ARG A O 1
ATOM 614 N N . PHE A 1 75 ? 0.243 -7.077 9.034 1.00 93.06 75 PHE A N 1
ATOM 615 C CA . PHE A 1 75 ? -1.045 -6.458 9.336 1.00 93.06 75 PHE A CA 1
ATOM 616 C C . PHE A 1 75 ? -2.048 -6.615 8.180 1.00 93.06 75 PHE A C 1
ATOM 618 O O . PHE A 1 75 ? -3.184 -7.034 8.396 1.00 93.06 75 PHE A O 1
ATOM 625 N N . LEU A 1 76 ? -1.620 -6.380 6.936 1.00 93.06 76 LEU A N 1
ATOM 626 C CA . LEU A 1 76 ? -2.460 -6.557 5.748 1.00 93.06 76 LEU A CA 1
ATOM 627 C C . LEU A 1 76 ? -2.900 -8.010 5.546 1.00 93.06 76 LEU A C 1
ATOM 629 O O . LEU A 1 76 ? -4.053 -8.250 5.202 1.00 93.06 76 LEU A O 1
ATOM 633 N N . VAL A 1 77 ? -2.024 -8.983 5.804 1.00 94.56 77 VAL A N 1
ATOM 634 C CA . VAL A 1 77 ? -2.377 -10.410 5.753 1.00 94.56 77 VAL A CA 1
ATOM 635 C C . VAL A 1 77 ? -3.450 -10.736 6.792 1.00 94.56 77 VAL A C 1
ATOM 637 O O . VAL A 1 77 ? -4.421 -11.415 6.466 1.00 94.56 77 VAL A O 1
ATOM 640 N N . GLN A 1 78 ? -3.340 -10.202 8.014 1.00 93.81 78 GLN A N 1
ATOM 641 C CA . GLN A 1 78 ? -4.387 -10.368 9.030 1.00 93.81 78 GLN A CA 1
ATOM 642 C C . GLN A 1 78 ? -5.729 -9.799 8.560 1.00 93.81 78 GLN A C 1
ATOM 644 O O . GLN A 1 78 ? -6.747 -10.475 8.682 1.00 93.81 78 GLN A O 1
ATOM 649 N N . LEU A 1 79 ? -5.732 -8.595 7.977 1.00 93.56 79 LEU A N 1
ATOM 650 C CA . LEU A 1 79 ? -6.952 -8.006 7.426 1.00 93.56 79 LEU A CA 1
ATOM 651 C C . LEU A 1 79 ? -7.504 -8.845 6.269 1.00 93.56 79 LEU A C 1
ATOM 653 O O . LEU A 1 79 ? -8.708 -9.084 6.206 1.00 93.56 79 LEU A O 1
ATOM 657 N N . SER A 1 80 ? -6.648 -9.323 5.365 1.00 93.31 80 SER A N 1
ATOM 658 C CA . SER A 1 80 ? -7.037 -10.161 4.225 1.00 93.31 80 SER A CA 1
ATOM 659 C C . SER A 1 80 ? -7.742 -11.444 4.672 1.00 93.31 80 SER A C 1
ATOM 661 O O . SER A 1 80 ? -8.757 -11.818 4.087 1.00 93.31 80 SER A O 1
ATOM 663 N N . ASN A 1 81 ? -7.271 -12.063 5.756 1.00 95.25 81 ASN A N 1
ATOM 664 C CA . ASN A 1 81 ? -7.813 -13.318 6.279 1.00 95.25 81 ASN A CA 1
ATOM 665 C C . ASN A 1 81 ? -9.252 -13.215 6.814 1.00 95.25 81 ASN A C 1
ATOM 667 O O . ASN A 1 81 ? -9.899 -14.244 6.983 1.00 95.25 81 ASN A O 1
ATOM 671 N N . PHE A 1 82 ? -9.793 -12.011 7.036 1.00 91.94 82 PHE A N 1
ATOM 672 C CA . PHE A 1 82 ? -11.207 -11.840 7.401 1.00 91.94 82 PHE A CA 1
ATOM 673 C C . PHE A 1 82 ? -12.191 -12.139 6.257 1.00 91.94 82 PHE A C 1
ATOM 675 O O . PHE A 1 82 ? -13.394 -12.187 6.496 1.00 91.94 82 PHE A O 1
ATOM 682 N N . GLY A 1 83 ? -11.706 -12.343 5.026 1.00 89.94 83 GLY A N 1
ATOM 683 C CA . GLY A 1 83 ? -12.541 -12.644 3.863 1.00 89.94 83 GLY A CA 1
ATOM 684 C C . GLY A 1 83 ? -13.017 -11.398 3.099 1.00 89.94 83 GLY A C 1
ATOM 685 O O . GLY A 1 83 ? -12.455 -10.306 3.285 1.00 89.94 83 GLY A O 1
ATOM 686 N N . PRO A 1 84 ? -14.016 -11.550 2.206 1.00 88.06 84 PRO A N 1
ATOM 687 C CA . PRO A 1 84 ? -14.535 -10.468 1.369 1.00 88.06 84 PRO A CA 1
ATOM 688 C C . PRO A 1 84 ? -15.112 -9.306 2.190 1.00 88.06 84 PRO A C 1
ATOM 690 O O . PRO A 1 84 ? -15.975 -9.492 3.047 1.00 88.06 84 PRO A O 1
ATOM 693 N N . LYS A 1 85 ? -14.654 -8.082 1.909 1.00 87.81 85 LYS A N 1
ATOM 694 C CA . LYS A 1 85 ? -15.042 -6.850 2.624 1.00 87.81 85 LYS A CA 1
ATOM 695 C C . LYS A 1 85 ? -16.043 -6.036 1.810 1.00 87.81 85 LYS A C 1
ATOM 697 O O . LYS A 1 85 ? -15.816 -4.868 1.524 1.00 87.81 85 LYS A O 1
ATOM 702 N N . SER A 1 86 ? -17.125 -6.679 1.382 1.00 81.94 86 SER A N 1
ATOM 703 C CA . SER A 1 86 ? -18.257 -5.959 0.800 1.00 81.94 86 SER A CA 1
ATOM 704 C C . SER A 1 86 ? -18.915 -5.074 1.862 1.00 81.94 86 SER A C 1
ATOM 706 O O . SER A 1 86 ? -18.980 -5.458 3.032 1.00 81.94 86 SER A O 1
ATOM 708 N N . ALA A 1 87 ? -19.426 -3.912 1.460 1.00 78.06 87 ALA A N 1
ATOM 709 C CA . ALA A 1 87 ? -20.146 -3.015 2.360 1.00 78.06 87 ALA A CA 1
ATOM 710 C C . ALA A 1 87 ? -21.318 -3.740 3.047 1.00 78.06 87 ALA A C 1
ATOM 712 O O . ALA A 1 87 ? -22.015 -4.540 2.418 1.00 78.06 87 ALA A O 1
ATOM 713 N N . GLY A 1 88 ? -21.508 -3.496 4.346 1.00 74.38 88 GLY A N 1
ATOM 714 C CA . GLY A 1 88 ? -22.553 -4.149 5.141 1.00 74.38 88 GLY A CA 1
ATOM 715 C C . GLY A 1 88 ? -22.256 -5.593 5.565 1.00 74.38 88 GLY A C 1
ATOM 716 O O . GLY A 1 88 ? -23.071 -6.188 6.268 1.00 74.38 88 GLY A O 1
ATOM 717 N N . SER A 1 89 ? -21.1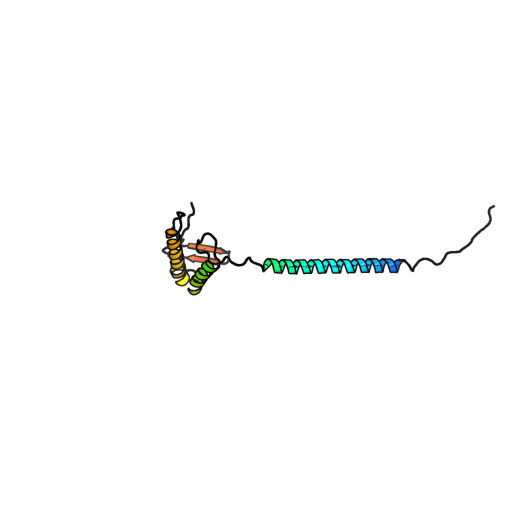11 -6.176 5.186 1.00 81.00 89 SER A N 1
ATOM 718 C CA . SER A 1 89 ? -20.713 -7.498 5.681 1.00 81.00 89 SER A CA 1
ATOM 719 C C . SER A 1 89 ? -20.108 -7.429 7.084 1.00 81.00 89 SER A C 1
ATOM 721 O O . SER A 1 89 ? -19.422 -6.473 7.446 1.00 81.00 89 SER A O 1
ATOM 723 N N . GLU A 1 90 ? -20.280 -8.502 7.858 1.00 86.25 90 GLU A N 1
ATOM 724 C CA . GLU A 1 90 ? -19.649 -8.690 9.174 1.00 86.25 90 GLU A CA 1
ATOM 725 C C . GLU A 1 90 ? -18.117 -8.496 9.112 1.00 86.25 90 GLU A C 1
ATOM 727 O O . GLU A 1 90 ? -17.499 -7.899 10.001 1.00 86.25 90 GLU A O 1
ATOM 732 N N . ALA A 1 91 ? -17.500 -8.985 8.030 1.00 86.56 91 ALA A N 1
ATOM 733 C CA . ALA A 1 91 ? -16.065 -8.896 7.804 1.00 86.56 91 ALA A CA 1
ATOM 734 C C . ALA A 1 91 ? -15.594 -7.445 7.640 1.00 86.56 91 ALA A C 1
ATOM 736 O O . ALA A 1 91 ? -14.540 -7.090 8.173 1.00 86.56 91 ALA A O 1
ATOM 737 N N . CYS A 1 92 ? -16.364 -6.606 6.942 1.00 84.50 92 CYS A N 1
ATOM 738 C CA . CYS A 1 92 ? -16.064 -5.190 6.746 1.00 84.50 92 CYS A CA 1
ATOM 739 C C . CYS A 1 92 ? -16.380 -4.372 8.008 1.00 84.50 92 CYS A C 1
ATOM 741 O O . CYS A 1 92 ? -15.482 -3.788 8.620 1.00 84.50 92 CYS A O 1
ATOM 743 N N . GLU A 1 93 ? -17.643 -4.399 8.437 1.00 84.50 93 GLU A N 1
ATOM 744 C CA . GLU A 1 93 ? -18.189 -3.460 9.424 1.00 84.50 93 GLU A CA 1
ATOM 745 C C . GLU A 1 93 ? -17.725 -3.743 10.853 1.00 84.50 93 GLU A C 1
ATOM 747 O O . GLU A 1 93 ? -17.585 -2.822 11.661 1.00 84.50 93 GLU A O 1
ATOM 752 N N . ARG A 1 94 ? -17.475 -5.017 11.185 1.00 87.44 94 ARG A N 1
ATOM 753 C CA . ARG A 1 94 ? -17.090 -5.422 12.541 1.00 87.44 94 ARG A CA 1
ATOM 754 C C . ARG A 1 94 ? -15.645 -5.885 12.619 1.00 87.44 94 ARG A C 1
ATOM 756 O O . ARG A 1 94 ? -14.869 -5.301 13.369 1.00 87.44 94 ARG A O 1
ATOM 763 N N . LEU A 1 95 ? -15.270 -6.933 11.883 1.00 91.50 95 LEU A N 1
ATOM 764 C CA . LEU A 1 95 ? -13.958 -7.575 12.057 1.00 91.50 95 LEU A CA 1
ATOM 765 C C . LEU A 1 95 ? -12.804 -6.658 11.640 1.00 91.50 95 LEU A C 1
ATOM 767 O O . LEU A 1 95 ? -11.905 -6.380 12.436 1.00 91.50 95 LEU A O 1
ATOM 771 N N . THR A 1 96 ? -12.857 -6.150 10.409 1.00 91.62 96 THR A N 1
ATOM 772 C CA . THR A 1 96 ? -11.822 -5.269 9.850 1.00 91.62 96 THR A CA 1
ATOM 773 C C . THR A 1 96 ? -11.743 -3.970 10.645 1.00 91.62 96 THR A C 1
ATOM 775 O O . THR A 1 96 ? -10.667 -3.586 11.103 1.00 91.62 96 THR A O 1
ATOM 778 N N . LYS A 1 97 ? -12.893 -3.332 10.886 1.00 89.00 97 LYS A N 1
ATOM 779 C CA . LYS A 1 97 ? -12.972 -2.090 11.655 1.00 89.00 97 LYS A CA 1
ATOM 780 C C . LYS A 1 97 ? -12.392 -2.228 13.065 1.00 89.00 97 LYS A C 1
ATOM 782 O O . LYS A 1 97 ? -11.558 -1.415 13.460 1.00 89.00 97 LYS A O 1
ATOM 787 N N . ASN A 1 98 ? -12.792 -3.253 13.820 1.00 92.00 98 ASN A N 1
ATOM 788 C CA . ASN A 1 98 ? -12.302 -3.447 15.186 1.00 92.00 98 ASN A CA 1
ATOM 789 C C . ASN A 1 98 ? -10.798 -3.730 15.213 1.00 92.00 98 ASN A C 1
ATOM 791 O O . ASN A 1 98 ? -10.102 -3.251 16.105 1.00 92.00 98 ASN A O 1
ATOM 795 N N . ARG A 1 99 ? -10.274 -4.463 14.221 1.00 93.88 99 ARG A N 1
ATOM 796 C CA . ARG A 1 99 ? -8.834 -4.719 14.113 1.00 93.88 99 ARG A CA 1
ATOM 797 C C . ARG A 1 99 ? -8.036 -3.437 13.876 1.00 93.88 99 ARG A C 1
ATOM 799 O O . ARG A 1 99 ? -6.969 -3.294 14.472 1.00 93.88 99 ARG A O 1
ATOM 806 N N . ILE A 1 100 ? -8.547 -2.534 13.034 1.00 93.06 100 ILE A N 1
ATOM 807 C CA . ILE A 1 100 ? -7.939 -1.222 12.765 1.00 93.06 100 ILE A CA 1
ATOM 808 C C . ILE A 1 100 ? -7.992 -0.343 14.017 1.00 93.06 100 ILE A C 1
ATOM 810 O O . ILE A 1 100 ? -6.972 0.224 14.395 1.00 93.06 100 ILE A O 1
ATOM 814 N N . LEU A 1 101 ? -9.142 -0.277 14.696 1.00 92.06 101 LEU A N 1
ATOM 815 C CA . LEU A 1 101 ? -9.287 0.459 15.958 1.00 92.06 101 LEU A CA 1
ATOM 816 C C . LEU A 1 101 ? -8.290 -0.013 17.016 1.00 92.06 101 LEU A C 1
ATOM 818 O O . LEU A 1 101 ? -7.617 0.808 17.629 1.00 92.06 101 LEU A O 1
ATOM 822 N N . ALA A 1 102 ? -8.162 -1.329 17.192 1.00 92.25 102 ALA A N 1
ATOM 823 C CA . ALA A 1 102 ? -7.216 -1.900 18.141 1.00 92.25 102 ALA A CA 1
ATOM 824 C C . ALA A 1 102 ? -5.766 -1.510 17.811 1.00 92.25 102 ALA A C 1
ATOM 826 O O . ALA A 1 102 ? -5.005 -1.173 18.712 1.00 92.25 102 ALA A O 1
ATOM 827 N N . GLU A 1 103 ? -5.386 -1.511 16.528 1.00 91.62 103 GLU A N 1
ATOM 828 C CA . GLU A 1 103 ? -4.047 -1.080 16.110 1.00 91.62 103 GLU A CA 1
ATOM 829 C C . GLU A 1 103 ? -3.818 0.411 16.378 1.00 91.62 103 GLU A C 1
ATOM 831 O O . GLU A 1 103 ? -2.769 0.786 16.891 1.00 91.62 103 GLU A O 1
ATOM 836 N N . LEU A 1 104 ? -4.808 1.261 16.093 1.00 91.00 104 LEU A N 1
ATOM 837 C CA . LEU A 1 104 ? -4.714 2.701 16.340 1.00 91.00 104 LEU A CA 1
ATOM 838 C C . LEU A 1 104 ? -4.585 3.025 17.831 1.00 91.00 104 LEU A C 1
ATOM 840 O O . LEU A 1 104 ? -3.765 3.868 18.190 1.00 91.00 104 LEU A O 1
ATOM 844 N N . GLU A 1 105 ? -5.340 2.350 18.698 1.00 90.75 105 GLU A N 1
ATOM 845 C CA . GLU A 1 105 ? -5.211 2.526 20.149 1.00 90.75 105 GLU A CA 1
ATOM 846 C C . GLU A 1 105 ? -3.837 2.057 20.650 1.00 90.75 105 GLU A C 1
ATOM 848 O O . GLU A 1 105 ? -3.199 2.757 21.436 1.00 90.75 105 GLU A O 1
ATOM 853 N N . MET A 1 106 ? -3.308 0.939 20.135 1.00 89.75 106 MET A N 1
ATOM 854 C CA . MET A 1 106 ? -1.935 0.520 20.446 1.00 89.75 106 MET A CA 1
ATOM 855 C C . MET A 1 106 ? -0.914 1.580 20.018 1.00 89.75 106 MET A C 1
ATOM 857 O O . MET A 1 106 ? -0.068 1.979 20.821 1.00 89.75 106 MET A O 1
ATOM 861 N N . ILE A 1 107 ? -1.029 2.106 18.794 1.00 88.69 107 ILE A N 1
ATOM 862 C CA . ILE A 1 107 ? -0.146 3.173 18.307 1.00 88.69 107 ILE A CA 1
ATOM 863 C C . ILE A 1 107 ? -0.252 4.396 19.220 1.00 88.69 107 ILE A C 1
ATOM 865 O O . ILE A 1 107 ? 0.777 4.927 19.622 1.00 88.69 107 ILE A O 1
ATOM 869 N N . LYS A 1 108 ? -1.463 4.784 19.630 1.00 88.25 108 LYS A N 1
ATOM 870 C CA . LYS A 1 108 ? -1.704 5.944 20.497 1.00 88.25 108 LYS A CA 1
ATOM 871 C C . LYS A 1 108 ? -1.019 5.813 21.851 1.00 88.25 108 LYS A C 1
ATOM 873 O O . LYS A 1 108 ? -0.491 6.795 22.355 1.00 88.25 108 LYS A O 1
ATOM 878 N N . THR A 1 109 ? -0.993 4.610 22.424 1.00 87.06 109 THR A N 1
ATOM 879 C CA . THR A 1 109 ? -0.288 4.359 23.694 1.00 87.06 109 THR A CA 1
ATOM 880 C C . THR A 1 109 ? 1.235 4.359 23.561 1.00 87.06 109 THR A C 1
ATOM 882 O O . THR A 1 109 ? 1.931 4.644 24.530 1.00 87.06 109 THR A O 1
ATOM 885 N N . SER A 1 110 ? 1.755 4.034 22.375 1.00 84.81 110 SER A N 1
ATOM 886 C CA . SER A 1 110 ? 3.196 3.889 22.121 1.00 84.81 110 SER A CA 1
ATOM 887 C C . SER A 1 110 ? 3.853 5.120 21.488 1.00 84.81 110 SER A C 1
ATOM 889 O O . SER A 1 110 ? 5.074 5.259 21.531 1.00 84.81 110 SER A O 1
ATOM 891 N N . ALA A 1 111 ? 3.064 6.000 20.874 1.00 83.12 111 ALA A N 1
ATOM 892 C CA . ALA A 1 111 ? 3.558 7.158 20.153 1.00 83.12 111 ALA A CA 1
ATOM 893 C C . ALA A 1 111 ? 3.816 8.334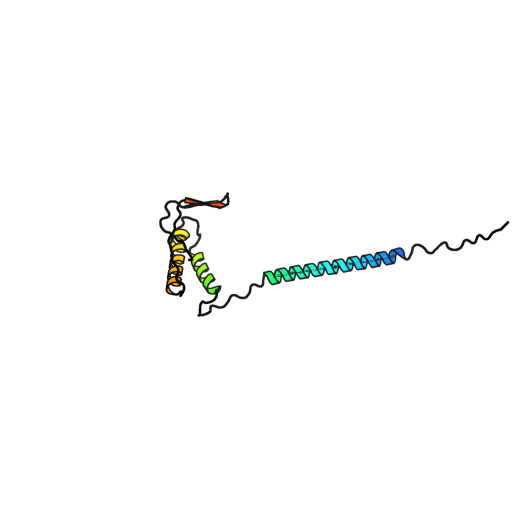 21.100 1.00 83.12 111 ALA A C 1
ATOM 895 O O . ALA A 1 111 ? 3.023 8.633 21.987 1.00 83.12 111 ALA A O 1
ATOM 896 N N . SER A 1 112 ? 4.906 9.057 20.844 1.00 80.12 112 SER A N 1
ATOM 897 C CA . SER A 1 112 ? 5.171 10.353 21.483 1.00 80.12 112 SER A CA 1
ATOM 898 C C . SER A 1 112 ? 4.235 11.455 20.953 1.00 80.12 112 SER A C 1
ATOM 900 O O . SER A 1 112 ? 3.921 12.417 21.650 1.00 80.12 112 SER A O 1
ATOM 902 N N . ALA A 1 113 ? 3.750 11.307 19.714 1.00 81.56 113 ALA A N 1
ATOM 903 C CA . ALA A 1 113 ? 2.833 12.255 19.094 1.00 81.56 113 ALA A CA 1
ATOM 904 C C . ALA A 1 113 ? 1.410 12.114 19.655 1.00 81.56 113 ALA A C 1
ATOM 906 O O . ALA A 1 113 ? 0.855 11.016 19.711 1.00 81.56 113 ALA A O 1
ATOM 907 N N . HIS A 1 114 ? 0.794 13.242 20.012 1.00 79.88 114 HIS A N 1
ATOM 908 C CA . HIS A 1 114 ? -0.599 13.275 20.439 1.00 79.88 114 HIS A CA 1
ATOM 909 C C . HIS A 1 114 ? -1.527 13.231 19.222 1.00 79.88 114 HIS A C 1
ATOM 911 O O . HIS A 1 114 ? -1.460 14.099 18.356 1.00 79.88 114 HIS A O 1
ATOM 917 N N . PHE A 1 115 ? -2.418 12.243 19.163 1.00 84.31 115 PHE A N 1
ATOM 918 C CA . PHE A 1 115 ? -3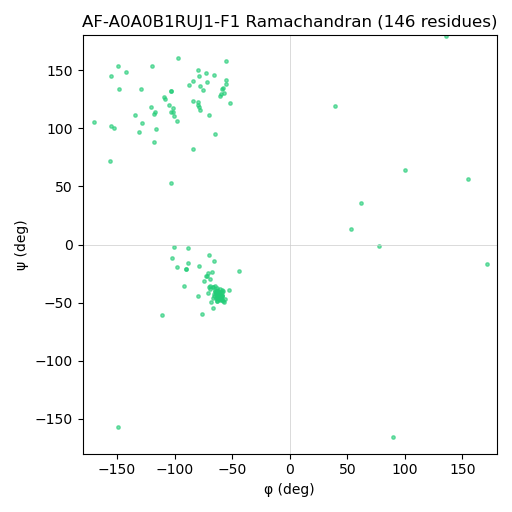.466 12.191 18.148 1.00 84.31 115 PHE A CA 1
ATOM 919 C C . PHE A 1 115 ? -4.779 11.660 18.726 1.00 84.31 115 PHE A C 1
ATOM 921 O O . PHE A 1 115 ? -4.807 10.846 19.655 1.00 84.31 115 PHE A O 1
ATOM 928 N N . MET A 1 116 ? -5.890 12.145 18.170 1.00 82.50 116 MET A N 1
ATOM 929 C CA . MET A 1 116 ? -7.237 11.773 18.591 1.00 82.50 116 MET A CA 1
ATOM 930 C C . MET A 1 116 ? -7.853 10.787 17.604 1.00 82.50 116 MET A C 1
ATOM 932 O O . MET A 1 116 ? -7.856 11.003 16.393 1.00 82.50 116 MET A O 1
ATOM 936 N N . ILE A 1 117 ? -8.425 9.717 18.148 1.00 81.38 117 ILE A N 1
ATOM 937 C CA . ILE A 1 117 ? -9.179 8.729 17.387 1.00 81.38 117 ILE A CA 1
ATOM 938 C C . ILE A 1 117 ? -10.654 9.089 17.556 1.00 81.38 117 ILE A C 1
ATOM 940 O O . ILE A 1 117 ? -11.216 8.929 18.638 1.00 81.38 117 ILE A O 1
ATOM 944 N N . SER A 1 118 ? -11.271 9.647 16.515 1.00 78.62 118 SER A N 1
ATOM 945 C CA . SER A 1 118 ? -12.711 9.914 16.493 1.00 78.62 118 SER A CA 1
ATOM 946 C C . SER A 1 118 ? -13.432 8.788 15.774 1.00 78.62 118 SER A C 1
ATOM 948 O O . SER A 1 118 ? -12.822 8.068 14.996 1.00 78.62 118 SER A O 1
ATOM 950 N N . GLN A 1 119 ? -14.732 8.659 16.009 1.00 71.69 119 GLN A N 1
ATOM 951 C CA . GLN A 1 119 ? -15.620 7.641 15.469 1.00 71.69 119 GLN A CA 1
ATOM 952 C C . GLN A 1 119 ? -16.701 8.347 14.572 1.00 71.69 119 GLN A C 1
ATOM 954 O O . GLN A 1 119 ? -17.653 8.863 15.137 1.00 71.69 119 GLN A O 1
ATOM 959 N N . GLN A 1 120 ? -16.613 8.412 13.212 1.00 66.88 120 GLN A N 1
ATOM 960 C CA . GLN A 1 120 ? -17.668 8.945 12.236 1.00 66.88 120 GLN A CA 1
ATOM 961 C C . GLN A 1 120 ? -18.358 8.058 11.121 1.00 66.88 120 GLN A C 1
ATOM 963 O O . GLN A 1 120 ? -17.642 7.502 10.286 1.00 66.88 120 GLN A O 1
ATOM 968 N N . ASN A 1 121 ? -19.683 7.759 11.215 1.00 66.56 121 ASN A N 1
ATOM 969 C CA . ASN A 1 121 ? -20.380 6.677 10.448 1.00 66.56 121 ASN A CA 1
ATOM 970 C C . ASN A 1 121 ? -21.385 7.413 9.637 1.00 66.56 121 ASN A C 1
ATOM 972 O O . ASN A 1 121 ? -22.510 7.651 10.093 1.00 66.56 121 ASN A O 1
ATOM 976 N N . PRO A 1 122 ? -20.954 7.843 8.465 1.00 65.31 122 PRO A N 1
ATOM 977 C CA . PRO A 1 122 ? -21.878 8.474 7.584 1.00 6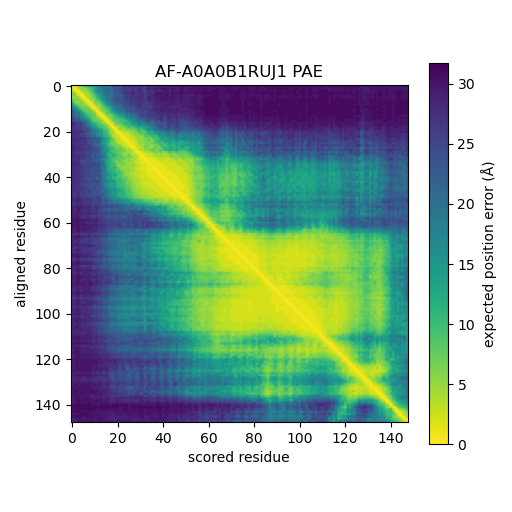5.31 122 PRO A CA 1
ATOM 978 C C . PRO A 1 122 ? -22.823 7.357 7.109 1.00 65.31 122 PRO A C 1
ATOM 980 O O . PRO A 1 122 ? -22.427 6.395 6.455 1.0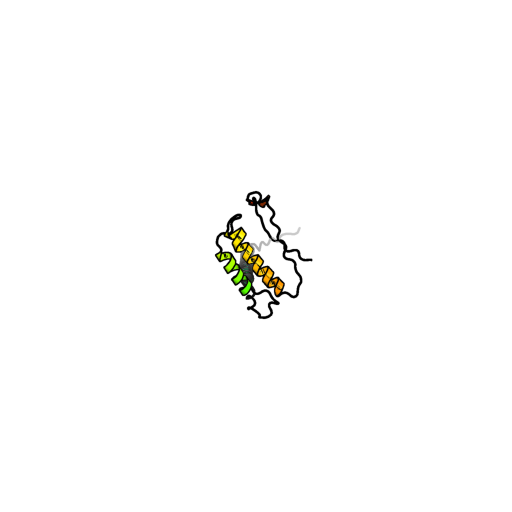0 65.31 122 PRO A O 1
ATOM 983 N N . SER A 1 123 ? -24.076 7.438 7.549 1.00 69.75 123 SER A N 1
ATOM 984 C CA . SER A 1 123 ? -25.158 6.709 6.897 1.00 69.75 123 SER A CA 1
ATOM 985 C C . SER A 1 123 ? -25.553 7.492 5.650 1.00 69.75 123 SER A C 1
ATOM 987 O O . SER A 1 123 ? -25.469 8.720 5.633 1.00 69.75 123 SER A O 1
ATOM 989 N N . GLY A 1 124 ? -25.929 6.786 4.591 1.00 73.31 124 GLY A N 1
ATOM 990 C CA . GLY A 1 124 ? -26.190 7.390 3.290 1.00 73.31 124 GLY A CA 1
ATOM 991 C C . GLY A 1 124 ? -25.579 6.596 2.146 1.00 73.31 124 GLY A C 1
ATOM 992 O O . GLY A 1 124 ? -24.967 5.549 2.352 1.00 73.31 124 GLY A O 1
ATOM 993 N N . CYS A 1 125 ? -25.792 7.095 0.936 1.00 78.25 125 CYS A N 1
ATOM 994 C CA . CYS A 1 125 ? -25.231 6.545 -0.286 1.00 78.25 125 CYS A CA 1
ATOM 995 C C . CYS A 1 125 ? -24.061 7.414 -0.740 1.00 78.25 125 CYS A C 1
ATOM 997 O O . CYS A 1 125 ? -24.175 8.638 -0.761 1.00 78.25 125 CYS A O 1
ATOM 999 N N . PHE A 1 126 ? -22.944 6.770 -1.060 1.00 81.19 126 PHE A N 1
ATOM 1000 C CA . PHE A 1 126 ? -21.711 7.406 -1.499 1.00 81.19 126 PHE A CA 1
ATOM 1001 C C . PHE A 1 126 ? -21.375 6.882 -2.882 1.00 81.19 126 PHE A C 1
ATOM 1003 O O . PHE A 1 126 ? -21.153 5.681 -3.058 1.00 81.19 126 PHE A O 1
ATOM 1010 N N . ASP A 1 127 ? -21.346 7.789 -3.846 1.00 80.19 127 ASP A N 1
ATOM 1011 C CA . ASP A 1 127 ? -20.939 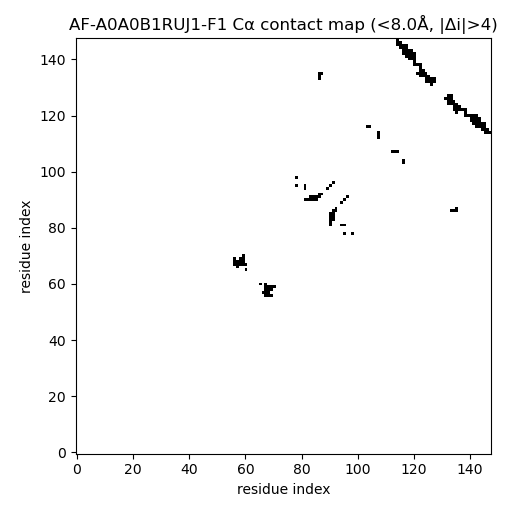7.483 -5.208 1.00 80.19 127 ASP A CA 1
ATOM 1012 C C . ASP A 1 127 ? -19.410 7.443 -5.260 1.00 80.19 127 ASP A C 1
ATOM 1014 O O . ASP A 1 127 ? -18.738 8.411 -4.899 1.00 80.19 127 ASP A O 1
ATOM 1018 N N . ILE A 1 128 ? -18.859 6.295 -5.649 1.00 78.00 128 ILE A N 1
ATOM 1019 C CA . ILE A 1 128 ? -17.415 6.115 -5.862 1.00 78.00 128 ILE A CA 1
ATOM 1020 C C . ILE A 1 128 ? -17.071 6.405 -7.326 1.00 78.00 128 ILE A C 1
ATOM 1022 O O . ILE A 1 128 ? -16.026 6.977 -7.619 1.00 78.00 128 ILE A O 1
ATOM 1026 N N . ASP A 1 129 ? -17.981 6.038 -8.222 1.00 78.62 129 ASP A N 1
ATOM 1027 C CA . ASP A 1 129 ? -17.962 6.266 -9.667 1.00 78.62 129 ASP A CA 1
ATOM 1028 C C . ASP A 1 129 ? -19.443 6.381 -10.098 1.00 78.62 129 ASP A C 1
ATOM 1030 O O . ASP A 1 129 ? -20.286 5.782 -9.423 1.00 78.62 129 ASP A O 1
ATOM 1034 N N . PRO A 1 130 ? -19.825 7.079 -11.186 1.00 71.38 130 PRO A N 1
ATOM 1035 C CA . PRO A 1 130 ? -21.184 7.079 -11.748 1.00 71.38 130 PRO A CA 1
ATOM 1036 C C . PRO A 1 130 ? -21.885 5.714 -11.860 1.00 71.38 130 PRO A C 1
ATOM 1038 O O . PRO A 1 130 ? -23.110 5.676 -11.921 1.00 71.38 130 PRO A O 1
ATOM 1041 N N . GLU A 1 131 ? -21.139 4.608 -11.897 1.00 75.44 131 GLU A N 1
ATOM 1042 C CA . GLU A 1 131 ? -21.675 3.243 -11.986 1.00 75.44 131 GLU A CA 1
ATOM 1043 C C . GLU A 1 131 ? -21.664 2.479 -10.643 1.00 75.44 131 GLU A C 1
ATOM 1045 O O . GLU A 1 131 ? -22.307 1.438 -10.511 1.00 75.44 131 GLU A O 1
ATOM 1050 N N . PHE A 1 132 ? -20.981 2.995 -9.615 1.00 76.19 132 PHE A N 1
ATOM 1051 C CA . PHE A 1 132 ? -20.813 2.327 -8.324 1.00 76.19 132 PHE A CA 1
ATOM 1052 C C . PHE A 1 132 ? -21.195 3.238 -7.155 1.00 76.19 132 PHE A C 1
ATOM 1054 O O . PHE A 1 132 ? -20.420 4.093 -6.719 1.00 76.19 132 PHE A O 1
ATOM 1061 N N . THR A 1 133 ? -22.363 2.966 -6.575 1.00 78.50 133 THR A N 1
ATOM 1062 C CA . THR A 1 133 ? -22.849 3.614 -5.352 1.00 78.50 133 THR A CA 1
ATOM 1063 C C . THR A 1 133 ? -22.823 2.631 -4.187 1.00 78.50 133 THR A C 1
ATOM 1065 O O . THR A 1 133 ? -23.409 1.549 -4.253 1.00 78.50 133 THR A O 1
ATOM 1068 N N . ILE A 1 134 ? -22.191 3.018 -3.079 1.00 74.38 134 ILE A N 1
ATOM 1069 C CA . ILE A 1 134 ? -22.245 2.260 -1.827 1.00 74.38 134 ILE A CA 1
ATOM 1070 C C . ILE A 1 134 ? -23.234 2.921 -0.876 1.00 74.38 134 ILE A C 1
ATOM 1072 O O . ILE A 1 134 ? -23.017 4.041 -0.426 1.00 74.38 134 ILE A O 1
ATOM 1076 N N . CYS A 1 135 ? -24.295 2.203 -0.519 1.00 74.31 135 CYS A N 1
ATOM 1077 C CA . CYS A 1 135 ? -25.300 2.671 0.428 1.00 74.31 135 CYS A CA 1
ATOM 1078 C C . CYS A 1 135 ? -25.159 1.990 1.789 1.00 74.31 135 CYS A C 1
ATOM 1080 O O . CYS A 1 135 ? -25.337 0.780 1.917 1.00 74.31 135 CYS A O 1
ATOM 1082 N N . TYR A 1 136 ? -24.927 2.789 2.826 1.00 72.25 136 TYR A N 1
ATOM 1083 C CA . TYR A 1 136 ? -24.917 2.355 4.216 1.00 72.25 136 TYR A CA 1
ATOM 1084 C C . TYR A 1 136 ? -26.217 2.780 4.902 1.00 72.25 136 TYR A C 1
ATOM 1086 O O . TYR A 1 136 ? -26.474 3.969 5.106 1.00 72.25 136 TYR A O 1
ATOM 1094 N N . LYS A 1 137 ? -27.048 1.809 5.295 1.00 65.69 137 LYS A N 1
ATOM 1095 C CA . LYS A 1 137 ? -28.298 2.052 6.028 1.00 65.69 137 LYS A CA 1
ATOM 1096 C C . LYS A 1 137 ? -28.144 1.591 7.474 1.00 65.69 137 LYS A C 1
ATOM 1098 O O . LYS A 1 137 ? -27.831 0.433 7.714 1.00 65.69 137 LYS A O 1
ATOM 1103 N N . ASN A 1 138 ? -28.411 2.487 8.426 1.00 60.03 138 ASN A N 1
ATOM 1104 C CA . ASN A 1 138 ? -28.403 2.188 9.864 1.00 60.03 138 ASN A CA 1
ATOM 1105 C C . ASN A 1 138 ? -27.037 1.720 10.425 1.00 60.03 138 ASN A C 1
ATOM 1107 O O . ASN A 1 138 ? -26.975 0.870 11.311 1.00 60.03 138 ASN A O 1
ATOM 1111 N N . VAL A 1 139 ? -25.932 2.266 9.905 1.00 57.25 139 VAL A N 1
ATOM 1112 C CA . VAL A 1 139 ? -24.577 1.999 10.415 1.00 57.25 139 VAL A CA 1
ATOM 1113 C C . VAL A 1 139 ? -24.322 2.797 11.701 1.00 57.25 139 VAL A C 1
ATOM 1115 O O . VAL A 1 139 ? -24.259 4.022 11.679 1.00 57.25 139 VAL A O 1
ATOM 1118 N N . SER A 1 140 ? -24.120 2.126 12.838 1.00 45.91 140 SER A N 1
ATOM 1119 C CA . SER A 1 140 ? -24.206 2.747 14.177 1.00 45.91 140 SER A CA 1
ATOM 1120 C C . SER A 1 140 ? -22.901 3.130 14.905 1.00 45.91 140 SER A C 1
ATOM 1122 O O . SER A 1 140 ? -22.991 3.735 15.961 1.00 45.91 140 SER A O 1
ATOM 1124 N N . PHE A 1 141 ? -21.690 2.884 14.394 1.00 53.28 141 PHE A N 1
ATOM 1125 C CA . PHE A 1 141 ? -20.420 3.322 15.010 1.00 53.28 141 PHE A CA 1
ATOM 1126 C C . PHE A 1 141 ? -19.239 3.479 14.043 1.00 53.28 141 PHE A C 1
ATOM 1128 O O . PHE A 1 141 ? -19.089 2.598 13.204 1.00 53.28 141 PHE A O 1
ATOM 1135 N N . PRO A 1 142 ? -18.304 4.435 14.200 1.00 53.41 142 PRO A N 1
ATOM 1136 C CA . PRO A 1 142 ? -17.403 4.704 13.067 1.00 53.41 142 PRO A CA 1
ATOM 1137 C C . PRO A 1 142 ? -15.926 5.187 13.254 1.00 53.41 142 PRO A C 1
ATOM 1139 O O . PRO A 1 142 ? -15.391 4.915 14.288 1.00 53.41 142 PRO A O 1
ATOM 1142 N N . LEU A 1 143 ? -15.203 5.863 12.324 1.00 40.34 143 LEU A N 1
ATOM 1143 C CA . LEU A 1 143 ? -13.836 6.419 12.535 1.00 40.34 143 LEU A CA 1
ATOM 1144 C C . LEU A 1 143 ? -13.529 7.718 11.739 1.00 40.34 143 LEU A C 1
ATOM 1146 O O . LEU A 1 143 ? -13.798 7.756 10.548 1.00 40.34 143 LEU A O 1
ATOM 1150 N N . LYS A 1 144 ? -12.941 8.757 12.361 1.00 42.09 144 LYS A N 1
ATOM 1151 C CA . LYS A 1 144 ? -12.206 9.875 11.721 1.00 42.09 144 LYS A CA 1
ATOM 1152 C C . LYS A 1 144 ? -10.849 10.041 12.402 1.00 42.09 144 LYS A C 1
ATOM 1154 O O . LYS A 1 144 ? -10.775 10.122 13.626 1.00 42.09 144 LYS A O 1
ATOM 1159 N N . ILE A 1 145 ? -9.802 10.174 11.598 1.00 38.25 145 ILE A N 1
ATOM 1160 C CA . ILE A 1 145 ? -8.478 10.611 12.042 1.00 38.25 145 ILE A CA 1
ATOM 1161 C C . ILE A 1 145 ? -8.377 12.087 11.661 1.00 38.25 145 ILE A C 1
ATOM 1163 O O . ILE A 1 145 ? -8.356 12.419 10.479 1.00 38.25 145 ILE A O 1
ATOM 1167 N N . CYS A 1 146 ? -8.386 12.966 12.661 1.00 37.66 146 CYS A N 1
ATOM 1168 C CA . CYS A 1 146 ? -8.083 14.381 12.476 1.00 37.66 146 CYS A CA 1
ATOM 1169 C C . CYS A 1 146 ? -6.648 14.607 12.954 1.00 37.66 146 CYS A C 1
ATOM 1171 O O . CYS A 1 146 ? -6.362 14.441 14.139 1.00 37.66 146 CYS A O 1
ATOM 1173 N N . THR A 1 147 ? -5.755 14.961 12.037 1.00 39.06 147 THR A N 1
ATOM 1174 C CA . THR A 1 147 ? -4.435 15.513 12.357 1.00 39.06 147 THR A CA 1
ATOM 1175 C C . THR A 1 147 ? -4.593 17.012 12.590 1.00 39.06 147 THR A C 1
ATOM 1177 O O . THR A 1 147 ? -5.139 17.695 11.721 1.00 39.06 147 THR A O 1
ATOM 1180 N N . GLN A 1 148 ? -4.177 17.494 13.763 1.00 36.12 148 GLN A N 1
ATOM 1181 C CA . GLN A 1 148 ? -4.044 18.922 14.060 1.00 36.12 148 GLN A CA 1
ATOM 1182 C C . GLN A 1 148 ? -2.619 19.375 13.752 1.00 36.12 148 GLN A C 1
ATOM 1184 O O . GLN A 1 148 ? -1.693 18.585 14.046 1.00 36.12 148 GLN A O 1
#

Sequence (148 aa):
MWLLSESDDNTLTSVEDSSSDKDLEREFRAKHWVVIILYLIILVIASVYFHKKLPEPLATDKDNSHFSELRARRFLVQLSNFGPKSAGSEACERLTKNRILAELEMIKTSASAHFMISQQNPSGCFDIDPEFTICYKNVSFPLKICTQ

Organism: Oesophagostomum dentatum (NCBI:txid61180)